Protein AF-A0A3M0JY84-F1 (afdb_monomer_lite)

Secondary structure (DSSP, 8-state):
------------EEEEEEEEESTTSTT-EEEEEEEE-PPPPPP--TT--TT-HHHHHHHHHHHHHHHHHHTT-HHHHT-HHHHHHHH----HHHHHHHHTT-SSS-HHHHHHHHHHHS-SS--------------------

pLDDT: mean 80.55, std 18.98, range [36.72, 98.38]

Radius of gyration: 26.98 Å; chains: 1; bounding box: 66×54×80 Å

Organism: NCBI:txid333673

Structure (mmCIF, N/CA/C/O backbone):
data_AF-A0A3M0JY84-F1
#
_entry.id   AF-A0A3M0JY84-F1
#
loop_
_atom_site.group_PDB
_atom_site.id
_atom_site.type_symbol
_atom_site.label_atom_id
_atom_site.label_alt_id
_atom_site.label_comp_id
_atom_site.label_asym_id
_atom_site.label_entity_id
_atom_site.label_seq_id
_atom_site.pdbx_PDB_ins_code
_atom_site.Cartn_x
_atom_site.Cartn_y
_atom_site.Cartn_z
_atom_site.occupancy
_atom_site.B_iso_or_equiv
_atom_site.auth_seq_id
_atom_site.auth_comp_id
_atom_site.auth_asym_id
_atom_site.auth_atom_id
_atom_site.pdbx_PDB_model_num
ATOM 1 N N . MET A 1 1 ? 23.379 -30.429 13.564 1.00 36.72 1 MET A N 1
ATOM 2 C CA . MET A 1 1 ? 21.992 -29.946 13.399 1.00 36.72 1 MET A CA 1
ATOM 3 C C . MET A 1 1 ? 21.875 -28.625 14.132 1.00 36.72 1 MET A C 1
ATOM 5 O O . MET A 1 1 ? 21.875 -28.623 15.353 1.00 36.72 1 MET A O 1
ATOM 9 N N . THR A 1 2 ? 21.898 -27.506 13.412 1.00 40.78 2 THR A N 1
ATOM 10 C CA . THR A 1 2 ? 21.603 -26.191 13.991 1.00 40.78 2 THR A CA 1
ATOM 11 C C . THR A 1 2 ? 20.081 -26.041 14.092 1.00 40.78 2 THR A C 1
ATOM 13 O O . THR A 1 2 ? 19.380 -26.434 13.155 1.00 40.78 2 THR A O 1
ATOM 16 N N . PRO A 1 3 ? 19.537 -25.541 15.214 1.00 47.53 3 PRO A N 1
ATOM 17 C CA . PRO A 1 3 ? 18.100 -25.361 15.345 1.00 47.53 3 PRO A CA 1
ATOM 18 C C . PRO A 1 3 ? 17.660 -24.250 14.390 1.00 47.53 3 PRO A C 1
ATOM 20 O O . PRO A 1 3 ? 18.133 -23.112 14.482 1.00 47.53 3 PRO A O 1
ATOM 23 N N . LYS A 1 4 ? 16.768 -24.593 13.454 1.00 41.78 4 LYS A N 1
ATOM 24 C CA . LYS A 1 4 ? 16.016 -23.611 12.672 1.00 41.78 4 LYS A CA 1
ATOM 25 C C . LYS A 1 4 ? 15.239 -22.766 13.677 1.00 41.78 4 LYS A C 1
ATOM 27 O O . LYS A 1 4 ? 14.327 -23.271 14.318 1.00 41.78 4 LYS A O 1
ATOM 32 N N . HIS A 1 5 ? 15.651 -21.518 13.862 1.00 49.22 5 HIS A N 1
ATOM 33 C CA . HIS A 1 5 ? 14.847 -20.562 14.608 1.00 49.22 5 HIS A CA 1
ATOM 34 C C . HIS A 1 5 ? 13.605 -20.283 13.764 1.00 49.22 5 HIS A C 1
ATOM 36 O O . HIS A 1 5 ? 13.699 -19.649 12.711 1.00 49.22 5 HIS A O 1
ATOM 42 N N . GLU A 1 6 ? 12.465 -20.816 14.191 1.00 56.84 6 GLU A N 1
ATOM 43 C CA . GLU A 1 6 ? 11.164 -20.368 13.712 1.00 56.84 6 GLU A CA 1
ATOM 44 C C . GLU A 1 6 ? 11.031 -18.901 14.125 1.00 56.84 6 GLU A C 1
ATOM 46 O O . GLU A 1 6 ? 11.060 -18.565 15.310 1.00 56.84 6 GLU A O 1
ATOM 51 N N . LYS A 1 7 ? 11.015 -18.003 13.137 1.00 58.72 7 LYS A N 1
ATOM 52 C CA . LYS A 1 7 ? 10.819 -16.578 13.386 1.00 58.72 7 LYS A CA 1
ATOM 53 C C . LYS A 1 7 ? 9.371 -16.399 13.818 1.00 58.72 7 LYS A C 1
ATOM 55 O O . LYS A 1 7 ? 8.462 -16.604 13.023 1.00 58.72 7 LYS A O 1
ATOM 60 N N . GLN A 1 8 ? 9.175 -16.067 15.085 1.00 55.41 8 GLN A N 1
ATOM 61 C CA . GLN A 1 8 ? 7.866 -15.733 15.617 1.00 55.41 8 GLN A CA 1
ATOM 62 C C . GLN A 1 8 ? 7.504 -14.325 15.128 1.00 55.41 8 GLN A C 1
ATOM 64 O O . GLN A 1 8 ? 8.184 -13.356 15.467 1.00 55.41 8 GLN A O 1
ATOM 69 N N . GLU A 1 9 ? 6.492 -14.231 14.270 1.00 59.84 9 GLU A N 1
ATOM 70 C CA . GLU A 1 9 ? 5.970 -12.960 13.762 1.00 59.84 9 GLU A CA 1
ATOM 71 C C . GLU A 1 9 ? 5.251 -12.226 14.901 1.00 59.84 9 GLU A C 1
ATOM 73 O O . GLU A 1 9 ? 4.416 -12.805 15.598 1.00 59.84 9 GLU A O 1
ATOM 78 N N . PHE A 1 10 ? 5.601 -10.958 15.127 1.00 60.72 10 PHE A N 1
ATOM 79 C CA . PHE A 1 10 ? 4.960 -10.117 16.133 1.00 60.72 10 PHE A CA 1
ATOM 80 C C . PHE A 1 10 ? 4.461 -8.831 15.480 1.00 60.72 10 PHE A C 1
ATOM 82 O O . PHE A 1 10 ? 5.206 -8.131 14.799 1.00 60.72 10 PHE A O 1
ATOM 89 N N . VAL A 1 11 ? 3.196 -8.506 15.725 1.00 63.84 11 VAL A N 1
ATOM 90 C CA . VAL A 1 11 ? 2.604 -7.223 15.350 1.00 63.84 11 VAL A CA 1
ATOM 91 C C . VAL A 1 11 ? 2.540 -6.369 16.606 1.00 63.84 11 VAL A C 1
ATOM 93 O O . VAL A 1 11 ? 1.977 -6.783 17.621 1.00 63.84 11 VAL A O 1
ATOM 96 N N . THR A 1 12 ? 3.126 -5.174 16.558 1.00 68.75 12 THR A N 1
ATOM 97 C CA . THR A 1 12 ? 3.033 -4.228 17.677 1.00 68.75 12 THR A CA 1
ATOM 98 C C . THR A 1 12 ? 1.801 -3.351 17.494 1.00 68.75 12 THR A C 1
ATOM 100 O O . THR A 1 12 ? 1.763 -2.518 16.588 1.00 68.75 12 THR A O 1
ATOM 103 N N . VAL A 1 13 ? 0.815 -3.519 18.375 1.00 75.56 13 VAL A N 1
ATOM 104 C CA . VAL A 1 13 ? -0.389 -2.679 18.439 1.00 75.56 13 VAL A CA 1
ATOM 105 C C . VAL A 1 13 ? -0.273 -1.727 19.625 1.00 75.56 13 VAL A C 1
ATOM 107 O O . VAL A 1 13 ? 0.032 -2.145 20.742 1.00 75.56 13 VAL A O 1
ATOM 110 N N . LEU A 1 14 ? -0.517 -0.441 19.390 1.00 79.31 14 LEU A N 1
ATOM 111 C CA . LEU A 1 14 ? -0.490 0.603 20.415 1.00 79.31 14 LEU A CA 1
ATOM 112 C C . LEU A 1 14 ? -1.889 1.202 20.562 1.00 79.31 14 LEU A C 1
ATOM 114 O O . LEU A 1 14 ? -2.438 1.702 19.587 1.00 79.31 14 LEU A O 1
ATOM 118 N N . VAL A 1 15 ? -2.436 1.196 21.779 1.00 87.38 15 VAL A N 1
ATOM 119 C CA . VAL A 1 15 ? -3.697 1.878 22.120 1.00 87.38 15 VAL A CA 1
ATOM 120 C C . VAL A 1 15 ? -3.358 3.150 22.890 1.00 87.38 15 VAL A C 1
ATOM 122 O O . VAL A 1 15 ? -2.622 3.090 23.879 1.00 87.38 15 VAL A O 1
ATOM 125 N N . ARG A 1 16 ? -3.828 4.307 22.423 1.00 87.94 16 ARG A N 1
ATOM 126 C CA . ARG A 1 16 ? -3.498 5.622 22.991 1.00 87.94 16 ARG A CA 1
ATOM 127 C C . ARG A 1 16 ? -4.697 6.567 22.983 1.00 87.94 16 ARG A C 1
ATOM 129 O O . ARG A 1 16 ? -5.743 6.253 22.434 1.00 87.94 16 ARG A O 1
ATOM 136 N N . ASP A 1 17 ? -4.487 7.709 23.632 1.00 88.31 17 ASP A N 1
ATOM 137 C CA . ASP A 1 17 ? -5.356 8.887 23.638 1.00 88.31 17 ASP A CA 1
ATOM 138 C C . ASP A 1 17 ? -6.830 8.607 23.992 1.00 88.31 17 ASP A C 1
ATOM 140 O O . ASP A 1 17 ? -7.691 8.640 23.116 1.00 88.31 17 ASP A O 1
ATOM 144 N N . PRO A 1 18 ? -7.133 8.290 25.268 1.00 91.62 18 PRO A N 1
ATOM 145 C CA . PRO A 1 18 ? -8.512 8.124 25.706 1.00 91.62 18 PRO A CA 1
ATOM 146 C C . PRO A 1 18 ? -9.256 9.459 25.605 1.00 91.62 18 PRO A C 1
ATOM 148 O O . PRO A 1 18 ? -8.928 10.401 26.332 1.00 91.62 18 PRO A O 1
ATOM 151 N N . ARG A 1 19 ? -10.284 9.534 24.755 1.00 92.25 19 ARG A N 1
ATOM 152 C CA . ARG A 1 19 ? -11.132 10.728 24.640 1.00 92.25 19 ARG A CA 1
ATOM 153 C C . ARG A 1 19 ? -12.558 10.400 25.058 1.00 92.25 19 ARG A C 1
ATOM 155 O O . ARG A 1 19 ? -13.113 9.364 24.700 1.00 92.25 19 ARG A O 1
ATOM 162 N N . ILE A 1 20 ? -13.153 11.286 25.853 1.00 91.00 20 ILE A N 1
ATOM 163 C CA . ILE A 1 20 ? -14.565 11.184 26.224 1.00 91.00 20 ILE A CA 1
ATOM 164 C C . ILE A 1 20 ? -15.385 11.760 25.075 1.00 91.00 20 ILE A C 1
ATOM 166 O O . ILE A 1 20 ? -15.220 12.915 24.689 1.00 91.00 20 ILE A O 1
ATOM 170 N N . GLN A 1 21 ? -16.290 10.951 24.544 1.00 92.38 21 GLN A N 1
ATOM 171 C CA . GLN A 1 21 ? -17.264 11.350 23.544 1.00 92.38 21 GLN A CA 1
ATOM 172 C C . GLN A 1 21 ? -18.619 11.572 24.207 1.00 92.38 21 GLN A C 1
ATOM 174 O O . GLN A 1 21 ? -19.015 10.829 25.108 1.00 92.38 21 GLN A O 1
ATOM 179 N N . LYS A 1 22 ? -19.360 12.571 23.714 1.00 86.94 22 LYS A N 1
ATOM 180 C CA . LYS A 1 22 ? -20.700 12.941 24.209 1.00 86.94 22 LYS A CA 1
ATOM 181 C C . LYS A 1 22 ? -20.722 13.224 25.718 1.00 86.94 22 LYS A C 1
ATOM 183 O O . LYS A 1 22 ? -21.602 12.733 26.419 1.00 86.94 22 LYS A O 1
ATOM 188 N N . GLU A 1 23 ? -19.757 14.012 26.188 1.00 81.06 23 GLU A N 1
ATOM 189 C CA . GLU A 1 23 ? -19.513 14.305 27.608 1.00 81.06 23 GLU A CA 1
ATOM 190 C C . GLU A 1 23 ? -20.772 14.772 28.367 1.00 81.06 23 GLU A C 1
ATOM 192 O O . GLU A 1 23 ? -21.025 14.303 29.472 1.00 81.06 23 GLU A O 1
ATOM 197 N N . ASP A 1 24 ? -21.641 15.562 27.725 1.00 86.44 24 ASP A N 1
ATOM 198 C CA . ASP A 1 24 ? -22.892 16.067 28.318 1.00 86.44 24 ASP A CA 1
ATOM 199 C C . ASP A 1 24 ? -24.130 15.173 28.061 1.00 86.44 24 ASP A C 1
ATOM 201 O O . ASP A 1 24 ? -25.277 15.610 28.190 1.00 86.44 24 ASP A O 1
ATOM 205 N N . SER A 1 25 ? -23.937 13.914 27.650 1.00 90.38 25 SER A N 1
ATOM 206 C CA . SER A 1 25 ? -25.012 12.969 27.315 1.00 90.38 25 SER A CA 1
ATOM 207 C C . SER A 1 25 ? -25.040 11.756 28.248 1.00 90.38 25 SER A C 1
ATOM 209 O O . SER A 1 25 ? -24.002 11.229 28.632 1.00 90.38 25 SER A O 1
ATOM 211 N N . TRP A 1 26 ? -26.233 11.200 28.499 1.00 88.19 26 TRP A N 1
ATOM 212 C CA . TRP A 1 26 ? -26.407 9.887 29.150 1.00 88.19 26 TRP A CA 1
ATOM 213 C C . TRP A 1 26 ? -25.744 8.727 28.384 1.00 88.19 26 TRP A C 1
ATOM 215 O O . TRP A 1 26 ? -25.592 7.637 28.927 1.00 88.19 26 TRP A O 1
ATOM 225 N N . HIS A 1 27 ? -25.363 8.957 27.124 1.00 89.19 27 HIS A N 1
ATOM 226 C CA . HIS A 1 27 ? -24.642 8.015 26.270 1.00 89.19 27 HIS A CA 1
ATOM 227 C C . HIS A 1 27 ? -23.160 8.389 26.108 1.00 89.19 27 HIS A C 1
ATOM 229 O O . HIS A 1 27 ? -22.623 8.244 25.006 1.00 89.19 27 HIS A O 1
ATOM 235 N N . SER A 1 28 ? -22.516 8.926 27.146 1.00 90.94 28 SER A N 1
ATOM 236 C CA . SER A 1 28 ? -21.075 9.177 27.108 1.00 90.94 28 SER A CA 1
ATOM 237 C C . SER A 1 28 ? -20.293 7.861 27.009 1.00 90.94 28 SER A C 1
ATOM 239 O O . SER A 1 28 ? -20.682 6.834 27.571 1.00 90.94 28 SER A O 1
ATOM 241 N N . TYR A 1 29 ? -19.206 7.865 26.240 1.00 91.69 29 TYR A N 1
ATOM 242 C CA . TYR A 1 29 ? -18.300 6.721 26.097 1.00 91.69 29 TYR A CA 1
ATOM 243 C C . TYR A 1 29 ? -16.865 7.199 25.893 1.00 91.69 29 TYR A C 1
ATOM 245 O O . TYR A 1 29 ? -16.637 8.353 25.540 1.00 91.69 29 TYR A O 1
ATOM 253 N N . ILE A 1 30 ? -15.899 6.310 26.124 1.00 93.06 30 ILE A N 1
ATOM 254 C CA . ILE A 1 30 ? -14.483 6.573 25.860 1.00 93.06 30 ILE A CA 1
ATOM 255 C C . ILE A 1 30 ? -14.105 5.863 24.565 1.00 93.06 30 ILE A C 1
ATOM 257 O O . ILE A 1 30 ? -14.356 4.663 24.432 1.00 93.06 30 ILE A O 1
ATOM 261 N N . ASP A 1 31 ? -13.510 6.590 23.626 1.00 93.50 31 ASP A N 1
ATOM 262 C CA . ASP A 1 31 ? -12.818 6.006 22.482 1.00 93.50 31 ASP A CA 1
ATOM 263 C C . ASP A 1 31 ? -11.293 6.102 22.646 1.00 93.50 31 ASP A C 1
ATOM 265 O O . ASP A 1 31 ? -10.775 6.774 23.541 1.00 93.50 31 ASP A O 1
ATOM 269 N N . TYR A 1 32 ? -10.584 5.331 21.821 1.00 92.81 32 TYR A N 1
ATOM 270 C CA . TYR A 1 32 ? -9.128 5.244 21.810 1.00 92.81 32 TYR A CA 1
ATOM 271 C C . TYR A 1 32 ? -8.628 5.282 20.371 1.00 92.81 32 TYR A C 1
ATOM 273 O O . TYR A 1 32 ? -9.261 4.732 19.466 1.00 92.81 32 TYR A O 1
ATOM 281 N N . GLU A 1 33 ? -7.444 5.845 20.175 1.00 88.81 33 GLU A N 1
ATOM 282 C CA . GLU A 1 33 ? -6.705 5.717 18.925 1.00 88.81 33 GLU A CA 1
ATOM 283 C C . GLU A 1 33 ? -5.862 4.434 18.936 1.00 88.81 33 GLU A C 1
ATOM 285 O O . GLU A 1 33 ? -5.174 4.124 19.915 1.00 88.81 33 GLU A O 1
ATOM 290 N N . ILE A 1 34 ? -5.897 3.683 17.832 1.00 83.25 34 ILE A N 1
ATOM 291 C CA . ILE A 1 34 ? -5.102 2.465 17.643 1.00 83.25 34 ILE A CA 1
ATOM 292 C C . ILE A 1 34 ? -4.065 2.723 16.549 1.00 83.25 34 ILE A C 1
ATOM 294 O O . ILE A 1 34 ? -4.416 3.088 15.430 1.00 83.25 34 ILE A O 1
ATOM 298 N N . PHE A 1 35 ? -2.792 2.492 16.866 1.00 78.19 35 PHE A N 1
ATOM 299 C CA . PHE A 1 35 ? -1.675 2.620 15.933 1.00 78.19 35 PHE A CA 1
ATOM 300 C C . PHE A 1 35 ? -1.034 1.262 15.647 1.00 78.19 35 PHE A C 1
ATOM 302 O O . PHE A 1 35 ? -0.834 0.447 16.552 1.00 78.19 35 PHE A O 1
ATOM 309 N N . ILE A 1 36 ? -0.648 1.073 14.387 1.00 79.06 36 ILE A N 1
ATOM 310 C CA . ILE A 1 36 ? 0.190 -0.035 13.922 1.00 79.06 36 ILE A CA 1
ATOM 311 C C . ILE A 1 36 ? 1.583 0.532 13.643 1.00 79.06 36 ILE A C 1
ATOM 313 O O . ILE A 1 36 ? 1.717 1.572 12.993 1.00 79.06 36 ILE A O 1
ATOM 317 N N . HIS A 1 37 ? 2.627 -0.120 14.158 1.00 80.75 37 HIS A N 1
ATOM 318 C CA . HIS A 1 37 ? 4.000 0.305 13.897 1.00 80.75 37 HIS A CA 1
ATOM 319 C C . HIS A 1 37 ? 4.448 -0.147 12.501 1.00 80.75 37 HIS A C 1
ATOM 321 O O . HIS A 1 37 ? 4.575 -1.341 12.246 1.00 80.75 37 HIS A O 1
ATOM 327 N N . LEU A 1 38 ? 4.694 0.810 11.603 1.00 83.25 38 LEU A N 1
ATOM 328 C CA . LEU A 1 38 ? 5.162 0.540 10.244 1.00 83.25 38 LEU A CA 1
ATOM 329 C C . LEU A 1 38 ? 6.696 0.482 10.177 1.00 83.25 38 LEU A C 1
ATOM 331 O O . LEU A 1 38 ? 7.360 1.268 10.859 1.00 83.25 38 LEU A O 1
ATOM 335 N N . PRO A 1 39 ? 7.274 -0.378 9.318 1.00 85.69 39 PRO A N 1
ATOM 336 C CA . PRO A 1 39 ? 8.700 -0.347 9.022 1.00 85.69 39 PRO A CA 1
ATOM 337 C C . PRO A 1 39 ? 9.138 1.016 8.470 1.00 85.69 39 PRO A C 1
ATOM 339 O O . PRO A 1 39 ? 8.403 1.671 7.732 1.00 85.69 39 PRO A O 1
ATOM 342 N N . GLU A 1 40 ? 10.362 1.432 8.782 1.00 85.56 40 GLU A N 1
ATOM 343 C CA . GLU A 1 40 ? 10.918 2.676 8.249 1.00 85.56 40 GLU A CA 1
ATOM 344 C C . GLU A 1 40 ? 11.310 2.527 6.773 1.00 85.56 40 GLU A C 1
ATOM 346 O O . GLU A 1 40 ? 11.918 1.535 6.364 1.00 85.56 40 GLU A O 1
ATOM 351 N N . LEU A 1 41 ? 10.991 3.543 5.970 1.00 85.81 41 LEU A N 1
ATOM 352 C CA . LEU A 1 41 ? 11.531 3.685 4.620 1.00 85.81 41 LEU A CA 1
ATOM 353 C C . LEU A 1 41 ? 13.023 4.054 4.680 1.00 85.81 41 LEU A C 1
ATOM 355 O O . LEU A 1 41 ? 13.456 4.689 5.646 1.00 85.81 41 LEU A O 1
ATOM 359 N N . PRO A 1 42 ? 13.813 3.756 3.629 1.00 81.75 42 PRO A N 1
ATOM 360 C CA . PRO A 1 42 ? 15.166 4.285 3.526 1.00 81.75 42 PRO A CA 1
ATOM 361 C C . PRO A 1 42 ? 15.154 5.805 3.678 1.00 81.75 42 PRO A C 1
ATOM 363 O O . PRO A 1 42 ? 14.296 6.495 3.114 1.00 81.75 42 PRO A O 1
ATOM 366 N N . SER A 1 43 ? 16.114 6.319 4.448 1.00 77.94 43 SER A N 1
ATOM 367 C CA . SER A 1 43 ? 16.184 7.740 4.767 1.00 77.94 43 SER A CA 1
ATOM 368 C C . SER A 1 43 ? 16.185 8.585 3.490 1.00 77.94 43 SER A C 1
ATOM 370 O O . SER A 1 43 ? 16.826 8.261 2.484 1.00 77.94 43 SER A O 1
ATOM 372 N N . LYS A 1 44 ? 15.444 9.698 3.515 1.00 74.94 44 LYS A N 1
ATOM 373 C CA . LYS A 1 44 ? 15.503 10.680 2.431 1.00 74.94 44 LYS A CA 1
ATOM 374 C C . LYS A 1 44 ? 16.895 11.310 2.449 1.00 74.94 44 LYS A C 1
ATOM 376 O O . LYS A 1 44 ? 17.157 12.219 3.229 1.00 74.94 44 LYS A O 1
ATOM 381 N N . THR A 1 45 ? 17.795 10.821 1.600 1.00 73.56 45 THR A N 1
ATOM 382 C CA . THR A 1 45 ? 19.135 11.394 1.451 1.00 73.56 45 THR A CA 1
ATOM 383 C C . THR A 1 45 ? 19.022 12.772 0.786 1.00 73.56 45 THR A C 1
ATOM 385 O O . THR A 1 45 ? 18.588 12.830 -0.369 1.00 73.56 45 THR A O 1
ATOM 388 N N . PRO A 1 46 ? 19.429 13.874 1.447 1.00 76.00 46 PRO A N 1
ATOM 389 C CA . PRO A 1 46 ? 19.280 15.230 0.904 1.00 76.00 46 PRO A CA 1
ATOM 390 C C . PRO A 1 46 ? 20.119 15.479 -0.361 1.00 76.00 46 PRO A C 1
ATOM 392 O O . PRO A 1 46 ? 19.857 16.427 -1.092 1.00 76.00 46 PRO A O 1
ATOM 395 N N . PHE A 1 47 ? 21.083 14.599 -0.657 1.00 82.06 47 PHE A N 1
ATOM 396 C CA . PHE A 1 47 ? 21.934 14.639 -1.850 1.00 82.06 47 PHE A CA 1
ATOM 397 C C . PHE A 1 47 ? 21.902 13.304 -2.611 1.00 82.06 47 PHE A C 1
ATOM 399 O O . PHE A 1 47 ? 22.940 12.734 -2.961 1.00 82.06 47 PHE A O 1
ATOM 406 N N . PHE A 1 48 ? 20.704 12.752 -2.831 1.00 86.00 48 PHE A N 1
ATOM 407 C CA . PHE A 1 48 ? 20.561 11.577 -3.691 1.00 86.00 48 PHE A CA 1
ATOM 408 C C . PHE A 1 48 ? 21.081 11.895 -5.099 1.00 86.00 48 PHE A C 1
ATOM 410 O O . PHE A 1 48 ? 20.668 12.877 -5.712 1.00 86.00 48 PHE A O 1
ATOM 417 N N . ASN A 1 49 ? 21.963 11.048 -5.624 1.00 87.38 49 ASN A N 1
ATOM 418 C CA . ASN A 1 49 ? 22.505 11.195 -6.968 1.00 87.38 49 ASN A CA 1
ATOM 419 C C . ASN A 1 49 ? 22.156 9.934 -7.757 1.00 87.38 49 ASN A C 1
ATOM 421 O O . ASN A 1 49 ? 22.710 8.873 -7.486 1.00 87.38 49 ASN A O 1
ATOM 425 N N . MET A 1 50 ? 21.253 10.064 -8.732 1.00 88.75 50 MET A N 1
ATOM 426 C CA . MET A 1 50 ? 20.797 8.950 -9.574 1.00 88.75 50 MET A CA 1
ATOM 427 C C . MET A 1 50 ? 21.930 8.344 -10.417 1.00 88.75 50 MET A C 1
ATOM 429 O O . MET A 1 50 ? 21.879 7.173 -10.769 1.00 88.75 50 MET A O 1
ATOM 433 N N . ASN A 1 51 ? 22.974 9.126 -10.708 1.00 92.19 51 ASN A N 1
ATOM 434 C CA . ASN A 1 51 ? 24.127 8.674 -11.487 1.00 92.19 51 ASN A CA 1
ATOM 435 C C . ASN A 1 51 ? 25.195 7.995 -10.617 1.00 92.19 51 ASN A C 1
ATOM 437 O O . ASN A 1 51 ? 26.185 7.495 -11.144 1.00 92.19 51 ASN A O 1
ATOM 441 N N . ASN A 1 52 ? 25.032 8.000 -9.289 1.00 92.12 52 ASN A N 1
ATOM 442 C CA . ASN A 1 52 ? 25.923 7.293 -8.381 1.00 92.12 52 ASN A CA 1
ATOM 443 C C . ASN A 1 52 ? 25.340 5.898 -8.091 1.00 92.12 52 ASN A C 1
ATOM 445 O O . ASN A 1 52 ? 24.361 5.808 -7.342 1.00 92.12 52 ASN A O 1
ATOM 449 N N . PRO A 1 53 ? 25.936 4.812 -8.622 1.00 92.94 53 PRO A N 1
ATOM 450 C CA . PRO A 1 53 ? 25.400 3.465 -8.442 1.00 92.94 53 PRO A CA 1
ATOM 451 C C . PRO A 1 53 ? 25.300 3.075 -6.965 1.00 92.94 53 PRO A C 1
ATOM 453 O O . PRO A 1 53 ? 24.326 2.443 -6.580 1.00 92.94 53 PRO A O 1
ATOM 456 N N . ASN A 1 54 ? 26.210 3.549 -6.106 1.00 90.56 54 ASN A N 1
ATOM 457 C CA . ASN A 1 54 ? 26.155 3.266 -4.670 1.00 90.56 54 ASN A CA 1
ATOM 458 C C . ASN A 1 54 ? 24.935 3.912 -3.999 1.00 90.56 54 ASN A C 1
ATOM 460 O O . ASN A 1 54 ? 24.334 3.311 -3.114 1.00 90.56 54 ASN A O 1
ATOM 464 N N . HIS A 1 55 ? 24.549 5.130 -4.407 1.00 89.94 55 HIS A N 1
ATOM 465 C CA . HIS A 1 55 ? 23.354 5.788 -3.862 1.00 89.94 55 HIS A CA 1
ATOM 466 C C . HIS A 1 55 ? 22.091 5.045 -4.310 1.00 89.94 55 HIS A C 1
ATOM 468 O O . HIS A 1 55 ? 21.191 4.814 -3.501 1.00 89.94 55 HIS A O 1
ATOM 474 N N . VAL A 1 56 ? 22.039 4.648 -5.585 1.00 91.75 56 VAL A N 1
ATOM 475 C CA . VAL A 1 56 ? 20.922 3.878 -6.148 1.00 91.75 56 VAL A CA 1
ATOM 476 C C . VAL A 1 56 ? 20.799 2.518 -5.462 1.00 91.75 56 VAL A C 1
ATOM 478 O O . VAL A 1 56 ? 19.708 2.175 -5.012 1.00 91.75 56 VAL A O 1
ATOM 481 N N . ASP A 1 57 ? 21.901 1.782 -5.309 1.00 92.25 57 ASP A N 1
ATOM 482 C CA . ASP A 1 57 ? 21.900 0.470 -4.661 1.00 92.25 57 ASP A CA 1
ATOM 483 C C . ASP A 1 57 ? 21.563 0.549 -3.176 1.00 92.25 57 ASP A C 1
ATOM 485 O O . ASP A 1 57 ? 20.785 -0.268 -2.687 1.00 92.25 57 ASP A O 1
ATOM 489 N N . HIS A 1 58 ? 22.062 1.560 -2.460 1.00 89.81 58 HIS A N 1
ATOM 490 C CA . HIS A 1 58 ? 21.696 1.769 -1.061 1.00 89.81 58 HIS A CA 1
ATOM 491 C C . HIS A 1 58 ? 20.190 2.021 -0.906 1.00 89.81 58 HIS A C 1
ATOM 493 O O . HIS A 1 58 ? 19.532 1.424 -0.053 1.00 89.81 58 HIS A O 1
ATOM 499 N N . ARG A 1 59 ? 19.611 2.855 -1.781 1.00 91.56 59 ARG A N 1
ATOM 500 C CA . ARG A 1 59 ? 18.164 3.097 -1.802 1.00 91.56 59 ARG A CA 1
ATOM 501 C C . ARG A 1 59 ? 17.382 1.833 -2.158 1.00 91.56 59 ARG A C 1
ATOM 503 O O . ARG A 1 59 ? 16.383 1.550 -1.503 1.00 91.56 59 ARG A O 1
ATOM 510 N N . ARG A 1 60 ? 17.821 1.077 -3.169 1.00 93.88 60 ARG A N 1
ATOM 511 C CA . ARG A 1 60 ? 17.211 -0.202 -3.568 1.00 93.88 60 ARG A CA 1
ATOM 512 C C . ARG A 1 60 ? 17.198 -1.187 -2.399 1.00 93.88 60 ARG A C 1
ATOM 514 O O . ARG A 1 60 ? 16.161 -1.787 -2.141 1.00 93.88 60 ARG A O 1
ATOM 521 N N . GLN A 1 61 ? 18.313 -1.309 -1.680 1.00 94.19 61 GLN A N 1
ATOM 522 C CA . GLN A 1 61 ? 18.445 -2.200 -0.531 1.00 94.19 61 GLN A CA 1
ATOM 523 C C . GLN A 1 61 ? 17.487 -1.813 0.603 1.00 94.19 61 GLN A C 1
ATOM 525 O O . GLN A 1 61 ? 16.749 -2.661 1.091 1.00 94.19 61 GLN A O 1
ATOM 530 N N . GLY A 1 62 ? 17.414 -0.531 0.970 1.00 92.75 62 GLY A N 1
ATOM 531 C CA . GLY A 1 62 ? 16.482 -0.099 2.015 1.00 92.75 62 GLY A CA 1
ATOM 532 C C . GLY A 1 62 ? 15.008 -0.254 1.620 1.00 92.75 62 GLY A C 1
ATOM 533 O O . GLY A 1 62 ? 14.181 -0.599 2.458 1.00 92.75 62 GLY A O 1
ATOM 534 N N . LEU A 1 63 ? 14.664 -0.061 0.339 1.00 93.56 63 LEU A N 1
ATOM 535 C CA . LEU A 1 63 ? 13.315 -0.355 -0.163 1.00 93.56 63 LEU A CA 1
ATOM 536 C C . LEU A 1 63 ? 13.002 -1.856 -0.106 1.00 93.56 63 LEU A C 1
ATOM 538 O O . LEU A 1 63 ? 11.888 -2.230 0.249 1.00 93.56 63 LEU A O 1
ATOM 542 N N . GLN A 1 64 ? 13.977 -2.707 -0.432 1.00 93.00 64 GLN A N 1
ATOM 543 C CA . GLN A 1 64 ? 13.834 -4.155 -0.321 1.00 93.00 64 GLN A CA 1
ATOM 544 C C . GLN A 1 64 ? 13.587 -4.570 1.135 1.00 93.00 64 GLN A C 1
ATOM 546 O O . GLN A 1 64 ? 12.617 -5.269 1.405 1.00 93.00 64 GLN A O 1
ATOM 551 N N . GLU A 1 65 ? 14.398 -4.090 2.077 1.00 92.12 65 GLU A N 1
ATOM 552 C CA . GLU A 1 65 ? 14.238 -4.386 3.507 1.00 92.12 65 GLU A CA 1
ATOM 553 C C . GLU A 1 65 ? 12.895 -3.898 4.064 1.00 92.12 65 GLU A C 1
ATOM 555 O O . GLU A 1 65 ? 12.277 -4.572 4.888 1.00 92.12 65 GLU A O 1
ATOM 560 N N . PHE A 1 66 ? 12.423 -2.736 3.607 1.00 91.50 66 PHE A N 1
ATOM 561 C CA .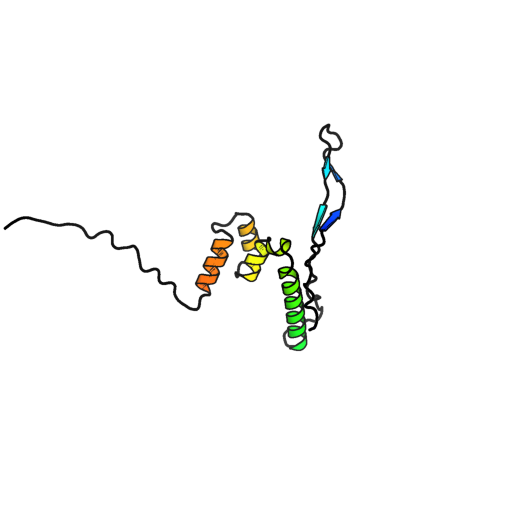 PHE A 1 66 ? 11.099 -2.220 3.948 1.00 91.50 66 PHE A CA 1
ATOM 562 C C . PHE A 1 66 ? 9.990 -3.176 3.488 1.00 91.50 66 PHE A C 1
ATOM 564 O O . PHE A 1 66 ? 9.143 -3.564 4.293 1.00 91.50 66 PHE A O 1
ATOM 571 N N . LEU A 1 67 ? 10.020 -3.607 2.222 1.00 91.44 67 LEU A N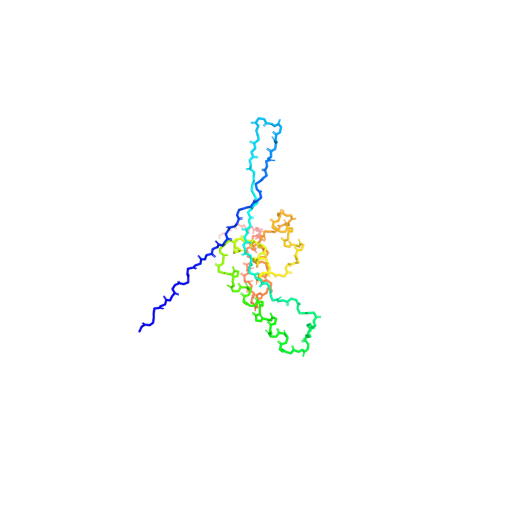 1
ATOM 572 C CA . LEU A 1 67 ? 9.030 -4.541 1.682 1.00 91.44 67 LEU A CA 1
ATOM 573 C C . LEU A 1 67 ? 9.104 -5.913 2.360 1.00 91.44 67 LEU A C 1
ATOM 575 O O . LEU A 1 67 ? 8.068 -6.473 2.702 1.00 91.44 67 LEU A O 1
ATOM 579 N N . GLU A 1 68 ? 10.303 -6.435 2.620 1.00 90.81 68 GLU A N 1
ATOM 580 C CA . GLU A 1 68 ? 10.487 -7.709 3.326 1.00 90.81 68 GLU A CA 1
ATOM 581 C C . GLU A 1 68 ? 9.862 -7.695 4.726 1.00 90.81 68 GLU A C 1
ATOM 583 O O . GLU 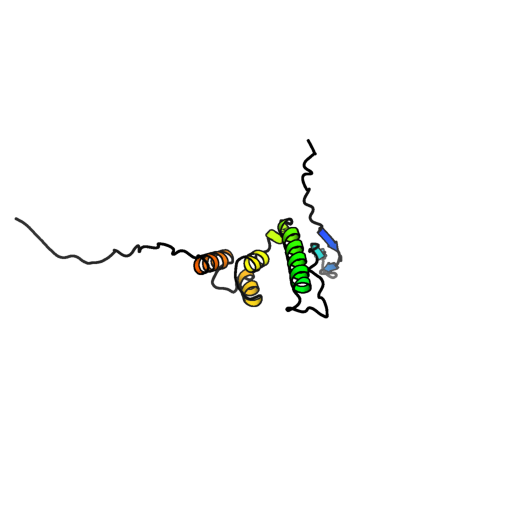A 1 68 ? 9.314 -8.711 5.153 1.00 90.81 68 GLU A O 1
ATOM 588 N N . LYS A 1 69 ? 9.919 -6.559 5.432 1.00 89.12 69 LYS A N 1
ATOM 589 C CA . LYS A 1 69 ? 9.266 -6.389 6.738 1.00 89.12 69 LYS A CA 1
ATOM 590 C C . LYS A 1 69 ? 7.750 -6.257 6.612 1.00 89.12 69 LYS A C 1
ATOM 592 O O . LYS A 1 69 ? 7.039 -6.846 7.415 1.00 89.12 69 LYS A O 1
ATOM 597 N N . ILE A 1 70 ? 7.253 -5.528 5.610 1.00 88.44 70 ILE A N 1
ATOM 598 C CA . ILE A 1 70 ? 5.807 -5.402 5.366 1.00 88.44 70 ILE A CA 1
ATOM 599 C C . ILE A 1 70 ? 5.173 -6.761 5.068 1.00 88.44 70 ILE A C 1
ATOM 601 O O . ILE A 1 70 ? 4.111 -7.071 5.596 1.00 88.44 70 ILE A O 1
ATOM 605 N N . LEU A 1 71 ? 5.828 -7.585 4.248 1.00 86.38 71 LEU A N 1
ATOM 606 C CA . LEU A 1 71 ? 5.309 -8.897 3.854 1.00 86.38 71 LEU A CA 1
ATOM 607 C C . LEU A 1 71 ? 5.286 -9.925 5.002 1.00 86.38 71 LEU A C 1
ATOM 609 O O . LEU A 1 71 ? 4.729 -11.002 4.823 1.00 86.38 71 LEU A O 1
ATOM 613 N N . GLN A 1 72 ? 5.879 -9.609 6.157 1.00 86.75 72 GLN A N 1
ATOM 614 C CA . GLN A 1 72 ? 5.822 -10.427 7.377 1.00 86.75 72 GLN A CA 1
ATOM 615 C C . GLN A 1 72 ? 4.671 -10.021 8.313 1.00 86.75 72 GLN A C 1
ATOM 617 O O . GLN A 1 72 ? 4.471 -10.661 9.340 1.00 86.75 72 GLN A O 1
ATOM 622 N N . ASP A 1 73 ? 3.919 -8.961 7.994 1.00 86.19 73 ASP A N 1
ATOM 623 C CA . ASP A 1 73 ? 2.809 -8.479 8.818 1.00 86.19 73 ASP A CA 1
ATOM 624 C C . ASP A 1 73 ? 1.465 -8.722 8.115 1.00 86.19 73 ASP A C 1
ATOM 626 O O . ASP A 1 73 ? 1.115 -8.069 7.128 1.00 86.19 73 ASP A O 1
ATOM 630 N N . ALA A 1 74 ? 0.680 -9.658 8.654 1.00 86.62 74 ALA A N 1
ATOM 631 C CA . ALA A 1 74 ? -0.632 -10.011 8.122 1.00 86.62 74 ALA A CA 1
ATOM 632 C C . ALA A 1 74 ? -1.633 -8.839 8.113 1.00 86.62 74 ALA A C 1
ATOM 634 O O . ALA A 1 74 ? -2.501 -8.796 7.239 1.00 86.62 74 ALA A O 1
ATOM 635 N N . LEU A 1 75 ? -1.524 -7.877 9.041 1.00 86.12 75 LEU A N 1
ATOM 636 C CA . LEU A 1 75 ? -2.387 -6.693 9.034 1.00 86.12 75 LEU A CA 1
ATOM 637 C C . LEU A 1 75 ? -2.046 -5.78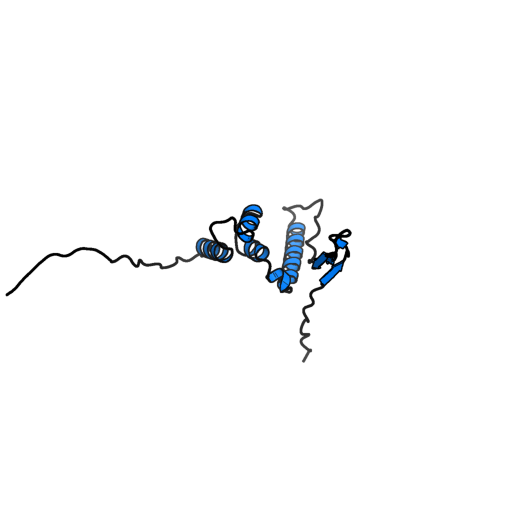6 7.856 1.00 86.12 75 LEU A C 1
ATOM 639 O O . LEU A 1 75 ? -2.952 -5.318 7.170 1.00 86.12 75 LEU A O 1
ATOM 643 N N . LEU A 1 76 ? -0.760 -5.580 7.571 1.00 87.56 76 LEU A N 1
ATOM 644 C CA . LEU A 1 76 ? -0.339 -4.776 6.421 1.00 87.56 76 LEU A CA 1
ATOM 645 C C . LEU A 1 76 ? -0.667 -5.474 5.099 1.00 87.56 76 LEU A C 1
ATOM 647 O O . LEU A 1 76 ? -1.105 -4.823 4.153 1.00 87.56 76 LEU A O 1
ATOM 651 N N . LEU A 1 77 ? -0.549 -6.803 5.057 1.00 89.69 77 LEU A N 1
ATOM 652 C CA . LEU A 1 77 ? -0.998 -7.617 3.927 1.00 89.69 77 LEU A CA 1
ATOM 653 C C . LEU A 1 77 ? -2.513 -7.577 3.710 1.00 89.69 77 LEU A C 1
ATOM 655 O O . LEU A 1 77 ? -2.965 -7.894 2.614 1.00 89.69 77 LEU A O 1
ATOM 659 N N . SER A 1 78 ? -3.311 -7.207 4.712 1.00 91.38 78 SER A N 1
ATOM 660 C CA . SER A 1 78 ? -4.757 -7.049 4.533 1.00 91.38 78 SER A CA 1
ATOM 661 C C . SER A 1 78 ? -5.138 -5.726 3.848 1.00 91.38 78 SER A C 1
ATOM 663 O O . SER A 1 78 ? -6.269 -5.586 3.380 1.00 91.38 78 SER A O 1
ATOM 665 N N . ASP A 1 79 ? -4.205 -4.769 3.731 1.00 93.94 79 ASP A N 1
ATOM 666 C CA . ASP A 1 79 ? -4.455 -3.486 3.073 1.00 93.94 79 ASP A CA 1
ATOM 667 C C . ASP A 1 79 ? -4.478 -3.648 1.546 1.00 93.94 79 ASP A C 1
ATOM 669 O O . ASP A 1 79 ? -3.474 -3.944 0.895 1.00 93.94 79 ASP A O 1
ATOM 673 N N . SER A 1 80 ? -5.641 -3.409 0.944 1.00 96.69 80 SER A N 1
ATOM 674 C CA . SER A 1 80 ? -5.823 -3.495 -0.507 1.00 96.69 80 SER A CA 1
ATOM 675 C C . SER A 1 80 ? -4.969 -2.491 -1.290 1.00 96.69 80 SER A C 1
ATOM 677 O O . SER A 1 80 ? -4.568 -2.793 -2.416 1.00 96.69 80 SER A O 1
ATOM 679 N N . ARG A 1 81 ? -4.607 -1.340 -0.705 1.00 96.50 81 ARG A N 1
ATOM 680 C CA . ARG A 1 81 ? -3.705 -0.364 -1.339 1.00 96.50 81 ARG A CA 1
ATOM 681 C C . ARG A 1 81 ? -2.305 -0.936 -1.504 1.00 96.50 81 ARG A C 1
ATOM 683 O O . ARG A 1 81 ? -1.665 -0.667 -2.515 1.00 96.50 81 ARG A O 1
ATOM 690 N N . LEU A 1 82 ? -1.834 -1.759 -0.567 1.00 95.25 82 LEU A N 1
ATOM 691 C CA . LEU A 1 82 ? -0.542 -2.430 -0.712 1.00 95.25 82 LEU A CA 1
ATOM 692 C C . LEU A 1 82 ? -0.542 -3.352 -1.939 1.00 95.25 82 LEU A C 1
ATOM 694 O O . LEU A 1 82 ? 0.390 -3.308 -2.742 1.00 95.25 82 LEU A O 1
ATOM 698 N N . HIS A 1 83 ? -1.605 -4.140 -2.122 1.00 96.12 83 HIS A N 1
ATOM 699 C CA . HIS A 1 83 ? -1.745 -5.021 -3.287 1.00 96.12 83 HIS A CA 1
ATOM 700 C C . HIS A 1 83 ? -1.806 -4.233 -4.591 1.00 96.12 83 HIS A C 1
ATOM 702 O O . HIS A 1 83 ? -1.073 -4.542 -5.527 1.00 96.12 83 HIS A O 1
ATOM 708 N N . LEU A 1 84 ? -2.611 -3.168 -4.642 1.00 97.75 84 LEU A N 1
ATOM 709 C CA . LEU A 1 84 ? -2.681 -2.300 -5.817 1.00 97.75 84 LEU A CA 1
ATOM 710 C C . LEU A 1 84 ? -1.319 -1.665 -6.139 1.00 97.75 84 LEU A C 1
ATOM 712 O O . LEU A 1 84 ? -0.920 -1.669 -7.302 1.00 97.75 84 LEU A O 1
ATOM 716 N N . PHE A 1 85 ? -0.581 -1.188 -5.132 1.00 96.62 85 PHE A N 1
ATOM 717 C CA . PHE A 1 85 ? 0.756 -0.613 -5.311 1.00 96.62 85 PHE A CA 1
ATOM 718 C C . PHE A 1 85 ? 1.758 -1.623 -5.883 1.00 96.62 85 PHE A C 1
ATOM 720 O O . PHE A 1 85 ? 2.545 -1.286 -6.764 1.00 96.62 85 PHE A O 1
ATOM 727 N N . LEU A 1 86 ? 1.746 -2.861 -5.381 1.00 94.81 86 LEU A N 1
ATOM 728 C CA . LEU A 1 86 ? 2.707 -3.892 -5.778 1.00 94.81 86 LEU A CA 1
ATOM 729 C C . LEU A 1 86 ? 2.349 -4.585 -7.099 1.00 94.81 86 LEU A C 1
ATOM 731 O O . LEU A 1 86 ? 3.240 -5.102 -7.773 1.00 94.81 86 LEU A O 1
ATOM 735 N N . GLN A 1 87 ? 1.064 -4.645 -7.452 1.00 95.81 87 GLN A N 1
ATOM 736 C CA . GLN A 1 87 ? 0.563 -5.507 -8.528 1.00 95.81 87 GLN A CA 1
ATOM 737 C C . GLN A 1 87 ? -0.100 -4.748 -9.682 1.00 95.81 87 GLN A C 1
ATOM 739 O O . GLN A 1 87 ? -0.570 -5.382 -10.625 1.00 95.81 87 GLN A O 1
ATOM 744 N N . THR A 1 88 ? -0.140 -3.415 -9.643 1.00 96.19 88 THR A N 1
ATO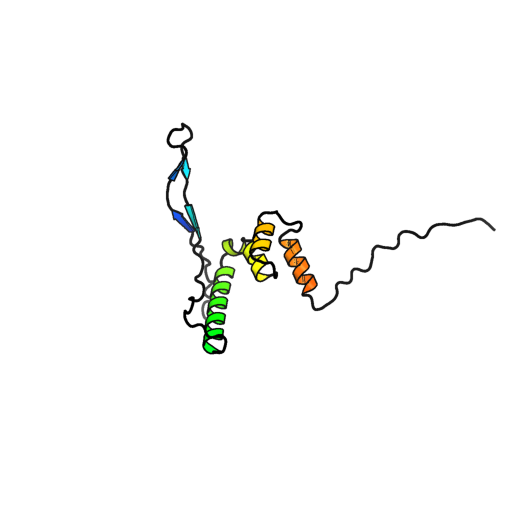M 745 C CA . THR A 1 88 ? -0.691 -2.577 -10.719 1.00 96.19 88 THR A CA 1
ATOM 746 C C . THR A 1 88 ? 0.198 -1.356 -10.989 1.00 96.19 88 THR A C 1
ATOM 748 O O . THR A 1 88 ? 1.201 -1.144 -10.315 1.00 96.19 88 THR A O 1
ATOM 751 N N . GLN A 1 89 ? -0.162 -0.544 -11.988 1.00 95.88 89 GLN A N 1
ATOM 752 C CA . GLN A 1 89 ? 0.414 0.790 -12.229 1.00 95.88 89 GLN A CA 1
ATOM 753 C C . GLN A 1 89 ? -0.605 1.911 -11.955 1.00 95.88 89 GLN A C 1
ATOM 755 O O . GLN A 1 89 ? -0.537 2.975 -12.569 1.00 95.88 89 GLN A O 1
ATOM 760 N N . LEU A 1 90 ? -1.584 1.672 -11.076 1.00 96.69 90 LEU A N 1
ATOM 761 C CA . LEU A 1 90 ? -2.537 2.712 -10.694 1.00 96.69 90 LEU A CA 1
ATOM 762 C C . LEU A 1 90 ? -1.827 3.869 -9.985 1.00 96.69 90 LEU A C 1
ATOM 764 O O . LEU A 1 90 ? -0.876 3.671 -9.226 1.00 96.69 90 LEU A O 1
ATOM 768 N N . SER A 1 91 ? -2.305 5.088 -10.233 1.00 97.56 91 SER A N 1
ATOM 769 C CA . SER A 1 91 ? -1.853 6.254 -9.482 1.00 97.56 91 SER A CA 1
ATOM 770 C C . SER A 1 91 ? -2.361 6.185 -8.033 1.00 97.56 91 SER A C 1
ATOM 772 O O . SER A 1 91 ? -3.367 5.522 -7.774 1.00 97.56 91 SER A O 1
ATOM 774 N N . PRO A 1 92 ? -1.733 6.892 -7.073 1.00 97.75 92 PRO A N 1
ATOM 775 C CA . PRO A 1 92 ? -2.246 6.953 -5.703 1.00 97.75 92 PRO A CA 1
ATOM 776 C C . PRO A 1 92 ? -3.704 7.431 -5.614 1.00 97.75 92 PRO A C 1
ATOM 778 O O . PRO A 1 92 ? -4.443 6.971 -4.749 1.00 97.75 92 PRO A O 1
ATOM 781 N N . GLU A 1 93 ? -4.127 8.317 -6.521 1.00 98.00 93 GLU A N 1
ATOM 782 C CA . GLU A 1 93 ? -5.509 8.801 -6.608 1.00 98.00 93 GLU A CA 1
ATOM 783 C C . GLU A 1 93 ? -6.466 7.696 -7.078 1.00 98.00 93 GLU A C 1
ATOM 785 O O . GLU A 1 93 ? -7.487 7.450 -6.436 1.00 98.00 93 GLU A O 1
ATOM 790 N N . ASP A 1 94 ? -6.103 6.964 -8.136 1.00 98.00 94 ASP A N 1
ATOM 791 C CA . ASP A 1 94 ? -6.911 5.846 -8.643 1.00 98.00 94 ASP A CA 1
ATOM 792 C C . ASP A 1 94 ? -6.985 4.689 -7.643 1.00 98.00 94 ASP A C 1
ATOM 794 O O . ASP A 1 94 ? -8.013 4.021 -7.528 1.00 98.00 94 ASP A O 1
ATOM 798 N N . MET A 1 95 ? -5.898 4.445 -6.906 1.00 98.31 95 MET A N 1
ATOM 799 C CA . MET A 1 95 ? -5.881 3.461 -5.831 1.00 98.31 95 MET A CA 1
ATOM 800 C C . MET A 1 95 ? -6.879 3.832 -4.735 1.00 98.31 95 MET A C 1
ATOM 802 O O . MET A 1 95 ? -7.667 2.978 -4.335 1.00 98.31 95 MET A O 1
ATOM 806 N N . GLU A 1 96 ? -6.875 5.088 -4.279 1.00 98.06 96 GLU A N 1
ATOM 807 C CA . GLU A 1 96 ? -7.790 5.564 -3.236 1.00 98.06 96 GLU A CA 1
ATOM 808 C C . GLU A 1 96 ? -9.251 5.503 -3.701 1.00 98.06 96 GLU A C 1
ATOM 810 O O . GLU A 1 96 ? -10.118 5.009 -2.976 1.00 98.06 96 GLU A O 1
ATOM 815 N N . ALA A 1 97 ? -9.516 5.913 -4.945 1.00 98.31 97 ALA A N 1
ATOM 816 C CA . ALA A 1 97 ? -10.833 5.778 -5.557 1.00 98.31 97 ALA A CA 1
ATOM 817 C C . ALA A 1 97 ? -11.276 4.304 -5.624 1.00 98.31 97 ALA A C 1
ATOM 819 O O . ALA A 1 97 ? -12.433 3.993 -5.342 1.00 98.31 97 ALA A O 1
ATOM 820 N N . CYS A 1 98 ? -10.365 3.384 -5.959 1.00 98.38 98 CYS A N 1
ATOM 821 C CA . CYS A 1 98 ? -10.654 1.954 -6.058 1.00 98.38 98 CYS A CA 1
ATOM 822 C C . CYS A 1 98 ? -11.024 1.341 -4.705 1.00 98.38 98 CYS A C 1
ATOM 824 O O . CYS A 1 98 ? -12.067 0.697 -4.575 1.00 98.38 98 CYS A O 1
ATOM 826 N N . VAL A 1 99 ? -10.215 1.588 -3.673 1.00 97.50 99 VAL A N 1
ATOM 827 C CA . VAL A 1 99 ? -10.465 1.033 -2.332 1.00 97.50 99 VAL A CA 1
ATOM 828 C C . VAL A 1 99 ? -11.658 1.687 -1.634 1.00 97.50 99 VAL A C 1
ATOM 830 O O . VAL A 1 99 ? -12.310 1.046 -0.815 1.00 97.50 99 VAL A O 1
ATOM 833 N N . SER A 1 100 ? -11.998 2.922 -2.014 1.00 97.62 100 SER A N 1
ATOM 834 C CA . SER A 1 100 ? -13.205 3.626 -1.563 1.00 97.62 100 SER A CA 1
ATOM 835 C C . SER A 1 100 ? -14.476 3.221 -2.323 1.00 97.62 100 SER A C 1
ATOM 837 O O . SER A 1 100 ? -15.552 3.746 -2.038 1.00 97.62 100 SER A O 1
ATOM 839 N N . GLY A 1 101 ? -14.383 2.316 -3.308 1.00 97.50 101 GLY A N 1
ATOM 840 C CA . GLY A 1 101 ? -15.528 1.866 -4.108 1.00 97.50 101 GLY A CA 1
ATOM 841 C C . GLY A 1 101 ? -16.059 2.911 -5.099 1.00 97.50 101 GLY A C 1
ATOM 842 O O . GLY A 1 101 ? -17.224 2.859 -5.485 1.00 97.50 101 GLY A O 1
ATOM 843 N N . GLN A 1 102 ? -15.227 3.876 -5.495 1.00 98.19 102 GLN A N 1
ATOM 844 C CA . GLN A 1 102 ? -15.572 4.960 -6.424 1.00 98.19 102 GLN A CA 1
ATOM 845 C C . GLN A 1 102 ? -15.203 4.646 -7.884 1.00 98.19 102 GLN A C 1
ATOM 847 O O . GLN A 1 102 ? -15.553 5.398 -8.796 1.00 98.19 102 GLN A O 1
ATOM 852 N N . THR A 1 103 ? -14.512 3.536 -8.134 1.00 97.62 103 THR A N 1
ATOM 853 C CA . THR A 1 103 ? -14.209 3.028 -9.477 1.00 97.62 103 THR A CA 1
ATOM 854 C C . THR A 1 103 ? -15.294 2.071 -9.973 1.00 97.62 103 THR A C 1
ATOM 856 O O . THR A 1 103 ? -16.131 1.571 -9.227 1.00 97.62 103 THR A O 1
ATOM 859 N N . LYS A 1 104 ? -15.266 1.772 -11.278 1.00 97.81 104 LYS A N 1
ATOM 860 C CA . LYS A 1 104 ? -16.149 0.766 -11.900 1.00 97.81 104 LYS A CA 1
ATOM 861 C C . LYS A 1 104 ? -15.642 -0.674 -11.765 1.00 97.81 104 LYS A C 1
ATOM 863 O O . LYS A 1 104 ? -16.333 -1.596 -12.182 1.00 97.81 104 LYS A O 1
ATOM 868 N N . TYR A 1 105 ? -14.423 -0.849 -11.275 1.00 97.69 105 TYR A N 1
ATOM 869 C CA . TYR A 1 105 ? -13.717 -2.121 -11.182 1.00 97.69 105 TYR A CA 1
ATOM 870 C C . TYR A 1 105 ? -13.259 -2.326 -9.740 1.00 97.69 105 TYR A C 1
ATOM 872 O O . TYR A 1 105 ? -12.910 -1.358 -9.065 1.00 97.69 105 TYR A O 1
ATOM 880 N N . SER A 1 106 ? -13.259 -3.568 -9.269 1.00 98.25 106 SER A N 1
ATOM 881 C CA . SER A 1 106 ? -12.748 -3.907 -7.943 1.00 98.25 106 SER A CA 1
ATOM 882 C C . SER A 1 106 ? -11.217 -3.960 -7.916 1.00 98.25 106 SER A C 1
ATOM 884 O O . SER A 1 106 ? -10.545 -3.971 -8.951 1.00 98.25 106 SER A O 1
ATOM 886 N N . VAL A 1 107 ? -10.657 -4.075 -6.712 1.00 98.19 107 VAL A N 1
ATOM 887 C CA . VAL A 1 107 ? -9.226 -4.339 -6.501 1.00 98.19 107 VAL A CA 1
ATOM 888 C C . VAL A 1 107 ? -8.773 -5.585 -7.273 1.00 98.19 107 VAL A C 1
ATOM 890 O O . VAL A 1 107 ? -7.755 -5.552 -7.962 1.00 98.19 107 VAL A O 1
ATOM 893 N N . ALA A 1 108 ? -9.553 -6.668 -7.210 1.00 97.81 108 ALA A N 1
ATOM 894 C CA . ALA A 1 108 ? -9.242 -7.914 -7.906 1.00 97.81 108 ALA A CA 1
ATOM 895 C C . ALA A 1 108 ? -9.291 -7.743 -9.433 1.00 97.81 108 ALA A C 1
ATOM 897 O O . ALA A 1 108 ? -8.401 -8.233 -10.129 1.00 97.81 108 ALA A O 1
ATOM 898 N N . ASP A 1 109 ? -10.276 -6.999 -9.944 1.00 97.94 109 ASP A N 1
ATOM 899 C CA . ASP A 1 109 ? -10.393 -6.705 -11.377 1.00 97.94 109 ASP A CA 1
ATOM 900 C C . ASP A 1 109 ? -9.195 -5.892 -11.880 1.00 97.94 109 ASP A C 1
ATOM 902 O O . ASP A 1 109 ? -8.653 -6.190 -12.945 1.00 97.94 109 ASP A O 1
ATOM 906 N N . ALA A 1 110 ? -8.742 -4.896 -11.109 1.00 97.31 110 ALA A N 1
ATOM 907 C CA . ALA A 1 110 ? -7.574 -4.083 -11.449 1.00 97.31 110 ALA A CA 1
ATOM 908 C C . ALA A 1 110 ? -6.300 -4.933 -11.550 1.00 97.31 110 ALA A C 1
ATOM 910 O O . ALA A 1 110 ? -5.572 -4.848 -12.542 1.00 97.31 110 ALA A O 1
ATOM 911 N N . ILE A 1 111 ? -6.061 -5.789 -10.552 1.00 97.12 111 ILE A N 1
ATOM 912 C CA . ILE A 1 111 ? -4.908 -6.699 -10.515 1.00 97.12 111 ILE A CA 1
ATOM 913 C C . ILE A 1 111 ? -4.970 -7.686 -11.684 1.00 97.12 111 ILE A C 1
ATOM 915 O O . ILE A 1 111 ? -3.980 -7.877 -12.391 1.00 97.12 111 ILE A O 1
ATOM 919 N N . HIS A 1 112 ? -6.136 -8.288 -11.931 1.00 95.56 112 HIS A N 1
ATOM 920 C CA . HIS A 1 112 ? -6.316 -9.250 -13.014 1.00 95.56 112 HIS A CA 1
ATOM 921 C C . HIS A 1 112 ? -6.132 -8.608 -14.396 1.00 95.56 112 HIS A C 1
ATOM 923 O O . HIS A 1 112 ? -5.440 -9.157 -15.258 1.00 95.56 112 HIS A O 1
ATOM 929 N N . SER A 1 113 ? -6.728 -7.434 -14.606 1.00 93.69 113 SER A N 1
ATOM 930 C CA . SER A 1 113 ? -6.604 -6.663 -15.844 1.00 93.69 113 SER A CA 1
ATOM 931 C C . SER A 1 113 ? -5.146 -6.299 -16.112 1.00 93.69 113 SER A C 1
ATOM 933 O O . SER A 1 113 ? -4.623 -6.585 -17.190 1.00 93.69 113 SER A O 1
ATOM 935 N N . PHE A 1 114 ? -4.442 -5.774 -15.105 1.00 94.25 114 PHE A N 1
ATOM 936 C CA . PHE A 1 114 ? -3.032 -5.432 -15.243 1.00 94.25 114 PHE A CA 1
ATOM 937 C C . PHE A 1 114 ? -2.164 -6.662 -15.522 1.00 94.25 114 PHE A C 1
ATOM 939 O O . PHE A 1 114 ? -1.348 -6.636 -16.439 1.00 94.25 114 PHE A O 1
ATOM 946 N N . ALA A 1 115 ? -2.372 -7.767 -14.801 1.00 91.88 115 ALA A N 1
ATOM 947 C CA . ALA A 1 115 ? -1.663 -9.016 -15.061 1.00 91.88 115 ALA A CA 1
ATOM 948 C C . ALA A 1 115 ? -1.900 -9.520 -16.493 1.00 91.88 115 ALA A C 1
ATOM 950 O O . ALA A 1 115 ? -0.973 -10.029 -17.114 1.00 91.88 115 ALA A O 1
ATOM 951 N N . SER A 1 116 ? -3.108 -9.353 -17.035 1.00 89.62 116 SER A N 1
ATOM 952 C CA . SER A 1 116 ? -3.451 -9.748 -18.409 1.00 89.62 116 SER A CA 1
ATOM 953 C C . SER A 1 116 ? -2.792 -8.847 -19.457 1.00 89.62 116 SER A C 1
ATOM 955 O O . SER A 1 116 ? -2.282 -9.348 -20.453 1.00 89.62 116 SER A O 1
ATOM 957 N N . LEU A 1 117 ? -2.724 -7.536 -19.211 1.00 85.56 117 LEU A N 1
ATOM 958 C CA . LEU A 1 117 ? -2.027 -6.577 -20.078 1.00 85.56 117 LEU A CA 1
ATOM 959 C C . LEU A 1 117 ? -0.507 -6.774 -20.065 1.00 85.56 117 LEU A C 1
ATOM 961 O O . LEU A 1 117 ? 0.154 -6.605 -21.085 1.00 85.56 117 LEU A O 1
ATOM 965 N N . ASN A 1 118 ? 0.045 -7.137 -18.906 1.00 78.38 118 ASN A N 1
ATOM 966 C CA . ASN A 1 118 ? 1.476 -7.355 -18.719 1.00 78.38 118 ASN A CA 1
ATOM 967 C C . ASN A 1 118 ? 1.898 -8.813 -18.991 1.00 78.38 118 ASN A C 1
ATOM 969 O O . ASN A 1 118 ? 3.084 -9.146 -18.898 1.00 78.38 118 ASN A O 1
ATOM 973 N N . ARG A 1 119 ? 0.953 -9.706 -19.333 1.00 63.28 119 ARG A N 1
ATOM 974 C CA . ARG A 1 119 ? 1.264 -11.073 -19.756 1.00 63.28 119 ARG A CA 1
ATOM 975 C C . ARG A 1 119 ? 1.880 -11.036 -21.149 1.00 63.28 119 ARG A C 1
ATOM 977 O O . ARG A 1 119 ? 1.267 -10.659 -22.137 1.00 63.28 119 ARG A O 1
ATOM 984 N N . ARG A 1 120 ? 3.101 -11.556 -21.220 1.00 55.22 120 ARG A N 1
ATOM 985 C CA . ARG A 1 120 ? 3.875 -11.819 -22.440 1.00 55.22 120 ARG A CA 1
ATOM 986 C C . ARG A 1 120 ? 3.271 -12.919 -23.341 1.00 55.22 120 ARG A C 1
ATOM 988 O O . ARG A 1 120 ? 3.934 -13.320 -24.290 1.00 55.22 120 ARG A O 1
ATOM 995 N N . PHE A 1 121 ? 2.068 -13.428 -23.046 1.00 42.62 121 PHE A N 1
ATOM 996 C CA . PHE A 1 121 ? 1.396 -14.488 -23.807 1.00 42.62 121 PHE A CA 1
ATOM 997 C C . PHE A 1 121 ? -0.119 -14.241 -23.921 1.00 42.62 121 PHE A C 1
ATOM 999 O O . PHE A 1 121 ? -0.718 -13.831 -22.923 1.00 42.62 121 PHE A O 1
ATOM 1006 N N . PRO A 1 122 ? -0.735 -14.502 -25.094 1.00 45.34 122 PRO A N 1
ATOM 1007 C CA . PRO A 1 122 ? -2.154 -14.242 -25.332 1.00 45.34 122 PRO A CA 1
ATOM 1008 C C . PRO A 1 122 ? -3.058 -15.169 -24.511 1.00 45.34 122 PRO A C 1
ATOM 1010 O O . PRO A 1 122 ? -2.720 -16.330 -24.282 1.00 45.34 122 PRO A O 1
ATOM 1013 N N . ILE A 1 123 ? -4.218 -14.652 -24.107 1.00 56.94 123 ILE A N 1
ATOM 1014 C CA . ILE A 1 123 ? -5.339 -15.437 -23.580 1.00 56.94 123 ILE A CA 1
ATOM 1015 C C . ILE A 1 123 ? -6.156 -15.917 -24.787 1.00 56.94 123 ILE A C 1
ATOM 1017 O O . ILE A 1 123 ? -6.607 -15.098 -25.587 1.00 56.94 123 ILE A O 1
ATOM 1021 N N . GLU A 1 124 ? -6.317 -17.230 -24.936 1.00 56.91 124 GLU A N 1
ATOM 1022 C CA . GLU A 1 124 ? -7.255 -17.827 -25.890 1.00 56.91 124 GLU A CA 1
ATOM 1023 C C . GLU A 1 124 ? -8.676 -17.723 -25.324 1.00 56.91 124 GLU A C 1
ATOM 1025 O O . GLU A 1 124 ? -9.114 -18.590 -24.573 1.00 56.91 124 GLU A O 1
ATOM 1030 N N . ASP A 1 125 ? -9.401 -16.668 -25.691 1.00 50.41 125 ASP A N 1
ATOM 1031 C CA . ASP A 1 125 ? -10.861 -16.629 -25.581 1.00 50.41 125 ASP A CA 1
ATOM 1032 C C . ASP A 1 125 ? -11.462 -16.742 -26.991 1.00 50.41 125 ASP A C 1
ATOM 1034 O O . ASP A 1 125 ? -11.926 -15.767 -27.583 1.00 50.41 125 ASP A O 1
ATOM 1038 N N . GLU A 1 126 ? -11.445 -17.954 -27.553 1.00 47.00 126 GLU A N 1
ATOM 1039 C CA . GLU A 1 126 ? -12.224 -18.290 -28.750 1.00 47.00 126 GLU A CA 1
ATOM 1040 C C . GLU A 1 126 ? -13.711 -18.411 -28.378 1.00 47.00 126 GLU A C 1
ATOM 1042 O O . GLU A 1 126 ? -14.231 -19.436 -27.932 1.00 47.00 126 GLU A O 1
ATOM 1047 N N . GLU A 1 127 ? -14.372 -17.265 -28.496 1.00 43.69 127 GLU A N 1
ATOM 1048 C CA . GLU A 1 127 ? -15.707 -17.072 -29.052 1.00 43.69 127 GLU A CA 1
ATOM 1049 C C . GLU A 1 127 ? -16.742 -18.193 -28.837 1.00 43.69 127 GLU A C 1
ATOM 1051 O O . GLU A 1 127 ? -17.056 -19.009 -29.706 1.00 43.69 127 GLU A O 1
ATOM 1056 N N . ARG A 1 128 ? -17.511 -18.053 -27.751 1.00 44.31 128 ARG A N 1
ATOM 1057 C CA . ARG A 1 128 ? -18.938 -18.422 -27.752 1.00 44.31 128 ARG A CA 1
ATOM 1058 C C . ARG A 1 128 ? -19.742 -17.471 -28.655 1.00 44.31 128 ARG A C 1
ATOM 1060 O O . ARG A 1 128 ? -20.641 -16.771 -28.193 1.00 44.31 128 ARG A O 1
ATOM 1067 N N . LYS A 1 129 ? -19.443 -17.454 -29.955 1.00 48.78 129 LYS A N 1
ATOM 1068 C CA . LYS A 1 129 ? -20.286 -16.854 -30.998 1.00 48.78 129 LYS A CA 1
ATOM 1069 C C . LYS A 1 129 ? -20.419 -17.797 -32.190 1.00 48.78 129 LYS A C 1
ATOM 1071 O O . LYS A 1 129 ? -19.921 -17.550 -33.277 1.00 48.78 129 LYS A O 1
ATOM 1076 N N . LYS A 1 130 ? -21.216 -18.850 -32.016 1.00 42.75 130 LYS A N 1
ATOM 1077 C CA . LYS A 1 130 ? -21.926 -19.451 -33.152 1.00 42.75 130 LYS A CA 1
ATOM 1078 C C . LYS A 1 130 ? -23.360 -19.786 -32.772 1.00 42.75 130 LYS A C 1
ATOM 1080 O O . LYS A 1 130 ? -23.770 -20.937 -32.708 1.00 42.75 130 LYS A O 1
ATOM 1085 N N . GLY A 1 131 ? -24.115 -18.732 -32.482 1.00 44.28 131 GLY A N 1
ATOM 1086 C CA . GLY A 1 131 ? -25.564 -18.730 -32.616 1.00 44.28 131 GLY A CA 1
ATOM 1087 C C . GLY A 1 131 ? -25.935 -17.805 -33.773 1.00 44.28 131 GLY A C 1
ATOM 1088 O O . GLY A 1 131 ? -25.506 -16.655 -33.758 1.00 44.28 131 GLY A O 1
ATOM 1089 N N . LYS A 1 132 ? -26.756 -18.324 -34.698 1.00 47.19 132 LYS A N 1
ATOM 1090 C CA . LYS A 1 132 ? -27.382 -17.693 -35.884 1.00 47.19 132 LYS A CA 1
ATOM 1091 C C . LYS A 1 132 ? -26.568 -17.675 -37.181 1.00 47.19 132 LYS A C 1
ATOM 1093 O O . LYS A 1 132 ? -25.742 -16.804 -37.397 1.00 47.19 132 LYS A O 1
ATOM 1098 N N . ASN A 1 133 ? -26.848 -18.672 -38.019 1.00 40.06 133 ASN A N 1
ATOM 1099 C CA . ASN A 1 133 ? -27.488 -18.511 -39.333 1.00 40.06 133 ASN A CA 1
ATOM 1100 C C . ASN A 1 133 ? -28.499 -19.675 -39.381 1.00 40.06 133 ASN A C 1
ATOM 1102 O O . ASN A 1 133 ? -28.093 -20.828 -39.268 1.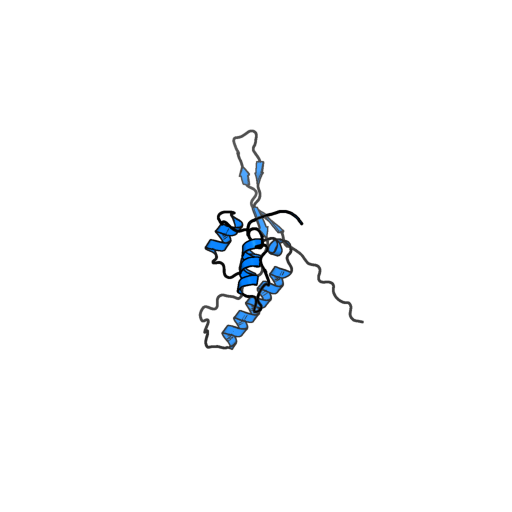00 40.06 133 ASN A O 1
ATOM 1106 N N . ASP A 1 134 ? -29.750 -19.430 -39.010 1.00 37.22 134 ASP A N 1
ATOM 1107 C CA . ASP A 1 134 ? -30.858 -19.092 -39.911 1.00 37.22 134 ASP A CA 1
ATOM 1108 C C . ASP A 1 134 ? -31.219 -20.245 -40.857 1.00 37.22 134 ASP A C 1
ATOM 1110 O O . ASP A 1 134 ? -30.400 -20.782 -41.598 1.00 37.22 134 ASP A O 1
ATOM 1114 N N . ALA A 1 135 ? -32.478 -20.642 -40.707 1.00 47.78 135 ALA A N 1
ATOM 1115 C CA . ALA A 1 135 ? -33.186 -21.690 -41.406 1.00 47.78 135 ALA A CA 1
ATOM 1116 C C . ALA A 1 135 ? -33.284 -21.414 -42.910 1.00 47.78 135 ALA A C 1
ATOM 1118 O O . ALA A 1 135 ? -33.444 -20.259 -43.289 1.00 47.78 135 ALA A O 1
ATOM 1119 N N . ASP A 1 136 ? -33.327 -22.470 -43.728 1.00 42.50 136 ASP A N 1
ATOM 1120 C CA . ASP A 1 136 ? -34.505 -22.687 -44.577 1.00 42.50 136 ASP A CA 1
ATOM 1121 C C . ASP A 1 136 ? -34.589 -24.122 -45.138 1.00 42.50 136 ASP A C 1
ATOM 1123 O O . ASP A 1 136 ? -33.590 -24.652 -45.616 1.00 42.50 136 ASP A O 1
ATOM 1127 N N . SER A 1 137 ? -35.805 -24.677 -45.044 1.00 48.62 137 SER A N 1
ATOM 1128 C CA . SER A 1 137 ? -36.557 -25.542 -45.979 1.00 48.62 137 SER A CA 1
ATOM 1129 C C . SER A 1 137 ? -35.927 -26.743 -46.707 1.00 48.62 137 SER A C 1
ATOM 1131 O O . SER A 1 137 ? -34.795 -26.705 -47.160 1.00 48.62 137 SER A O 1
ATOM 1133 N N . ASP A 1 138 ? -36.649 -27.806 -47.070 1.00 47.00 138 ASP A N 1
ATOM 1134 C CA . ASP A 1 138 ? -37.965 -28.380 -46.736 1.00 47.00 138 ASP A CA 1
ATOM 1135 C C . ASP A 1 138 ? -38.086 -29.687 -47.568 1.00 47.00 138 ASP A C 1
ATOM 1137 O O . ASP A 1 138 ? -37.545 -29.769 -48.669 1.00 47.00 138 ASP A O 1
ATOM 1141 N N . SER A 1 139 ? -38.795 -30.672 -47.013 1.00 54.38 139 SER A N 1
ATOM 1142 C CA . SER A 1 139 ? -39.562 -31.775 -47.627 1.00 54.38 139 SER A CA 1
ATOM 1143 C C . SER A 1 139 ? -38.992 -32.738 -48.698 1.00 54.38 139 SER A C 1
ATOM 1145 O O . SER A 1 139 ? -38.658 -32.385 -49.822 1.00 54.38 139 SER A O 1
ATOM 1147 N N . GLU A 1 140 ? -39.079 -34.021 -48.315 1.00 51.72 140 GLU A N 1
ATOM 1148 C CA . GLU A 1 140 ? -39.570 -35.203 -49.057 1.00 51.72 140 GLU A CA 1
ATOM 1149 C C . GLU A 1 140 ? -39.061 -35.516 -50.482 1.00 51.72 140 GLU A C 1
ATOM 1151 O O . GLU A 1 140 ? -39.504 -34.932 -51.470 1.00 51.72 140 GLU A O 1
ATOM 1156 N N . ARG A 1 141 ? -38.319 -36.631 -50.607 1.00 39.47 141 ARG A N 1
ATOM 1157 C CA . ARG A 1 141 ? -38.824 -37.861 -51.256 1.00 39.47 141 ARG A CA 1
ATOM 1158 C C . ARG A 1 141 ? -37.980 -39.092 -50.936 1.00 39.47 141 ARG A C 1
ATOM 1160 O O . ARG A 1 141 ? -36.743 -38.947 -50.847 1.00 39.47 141 ARG A O 1
#

Sequence (141 aa):
MTPKHEKQEFVTVLVRDPRIQKEDSWHSYIDYEIFIHLPELPSKTPFFNMNNPNHVDHRRQGLQEFLEKILQDALLLSDSRLHLFLQTQLSPEDMEACVSGQTKYSVADAIHSFASLNRRFPIEDEERKKGKNDADSDSER

InterPro domains:
  IPR001683 Phox homology [PF00787] (37-88)
  IPR001683 Phox homology [PS50195] (1-92)
  IPR036871 PX domain superfamily [G3DSA:3.30.1520.10] (35-122)
  IPR036871 PX domain superfamily [SSF64268] (6-88)
  IPR043544 Sorting nexin-10/11 [PTHR46209] (37-140)

Foldseek 3Di:
DDDDPPPDQDWDKDWDDWDWDPVVDPPIDTDTDIDTDADDQPDPDPDQDPPDVVSVVSNVVRNVVRVVSLVSDVVSVVDLLVVCVVQAPDDPVRSVCQVVVNDPAHSVRRSVVRCQVPDPDHDPPPDPPDDDDDDDDDDDD